Protein AF-A0A804J521-F1 (afdb_monomer)

Radius of gyration: 31.88 Å; Cα contacts (8 Å, |Δi|>4): 57; chains: 1; bounding box: 86×29×84 Å

Nearest PDB structures (foldseek):
  7pkq-assembly1_v  TM=7.563E-01  e=5.454E-05  Chlamydomonas reinhardtii
  9fia-assembly1_B3  TM=5.304E-01  e=5.797E-05  Toxoplasma gondii
  8a22-assembly1_Bu  TM=6.531E-01  e=5.191E-04  Polytomella magna
  5aj3-assembly1_b  TM=6.919E-01  e=1.755E-03  Sus scrofa
  6hiv-assembly1_Cb  TM=6.079E-01  e=7.654E-02  Trypanosoma brucei brucei

Solvent-accessible surface area (backbone atoms only — not comparable to full-atom values): 9188 Å² total; per-residue (Å²): 136,69,79,82,69,76,57,73,66,63,34,50,53,53,34,37,74,65,68,75,40,81,77,57,87,64,50,63,61,42,70,76,58,60,80,88,80,73,83,84,72,92,62,81,84,75,83,88,81,59,89,47,53,63,44,33,54,52,43,46,72,76,38,62,71,54,71,77,71,60,77,78,55,87,90,50,87,71,73,52,70,54,53,53,38,19,50,48,27,52,54,36,42,74,74,69,45,54,74,67,60,23,47,54,55,33,54,50,55,47,54,53,51,50,50,52,52,52,49,51,52,50,54,64,63,66,73,75,81,74,89,78,84,80,80,81,87,79,89,79,89,80,135

Organism: Musa acuminata subsp. malaccensis (NCBI:txid214687)

pLDDT: mean 75.46, std 16.22, range [37.81, 93.06]

Structure (mmCIF, N/CA/C/O backbone):
data_AF-A0A804J521-F1
#
_entry.id   AF-A0A804J521-F1
#
loop_
_atom_site.group_PDB
_atom_site.id
_atom_site.type_symbol
_atom_site.label_atom_id
_atom_site.label_alt_id
_atom_site.label_comp_id
_atom_site.label_asym_id
_atom_site.label_entity_id
_atom_site.label_seq_id
_atom_site.pdbx_PDB_ins_code
_atom_site.Cartn_x
_atom_site.Cartn_y
_atom_site.Cartn_z
_atom_site.occupancy
_atom_site.B_iso_or_equiv
_atom_site.auth_seq_id
_atom_site.auth_comp_id
_atom_site.auth_asym_id
_atom_site.auth_atom_id
_atom_site.pdbx_PDB_model_num
ATOM 1 N N . MET A 1 1 ? -3.360 4.745 44.559 1.00 48.78 1 MET A N 1
ATOM 2 C CA . MET A 1 1 ? -3.539 3.890 43.360 1.00 48.78 1 MET A CA 1
ATOM 3 C C . MET A 1 1 ? -4.716 4.413 42.546 1.00 48.78 1 MET A C 1
ATOM 5 O O . MET A 1 1 ? -5.777 4.606 43.116 1.00 48.78 1 MET A O 1
ATOM 9 N N . SER A 1 2 ? -4.544 4.688 41.249 1.00 56.78 2 SER A N 1
ATOM 10 C CA . SER A 1 2 ? -5.632 5.184 40.389 1.00 56.78 2 SER A CA 1
ATOM 11 C C . SER A 1 2 ? -6.496 4.018 39.894 1.00 56.78 2 SER A C 1
ATOM 13 O O . SER A 1 2 ? -6.008 3.153 39.166 1.00 56.78 2 SER A O 1
ATOM 15 N N . TYR A 1 3 ? -7.784 4.006 40.253 1.00 59.12 3 TYR A N 1
ATOM 16 C CA . TYR A 1 3 ? -8.776 3.057 39.718 1.00 59.12 3 TYR A CA 1
ATOM 17 C C . TYR A 1 3 ? -9.011 3.226 38.207 1.00 59.12 3 TYR A C 1
ATOM 19 O O . TYR A 1 3 ? -9.567 2.343 37.560 1.00 59.12 3 TYR A O 1
ATOM 27 N N . MET A 1 4 ? -8.562 4.348 37.638 1.00 65.19 4 MET A N 1
ATOM 28 C CA . MET A 1 4 ? -8.854 4.765 36.266 1.00 65.19 4 MET A CA 1
ATOM 29 C C . MET A 1 4 ? -7.671 4.612 35.303 1.00 65.19 4 MET A C 1
ATOM 31 O O . MET A 1 4 ? -7.812 4.919 34.122 1.00 65.19 4 MET A O 1
ATOM 35 N N . ARG A 1 5 ? -6.502 4.153 35.765 1.00 70.56 5 ARG A N 1
ATOM 36 C CA . ARG A 1 5 ? -5.322 3.939 34.911 1.00 70.56 5 ARG A CA 1
ATOM 37 C C . ARG A 1 5 ? -5.275 2.476 34.444 1.00 70.56 5 ARG A C 1
ATOM 39 O O . ARG A 1 5 ? -5.351 1.570 35.273 1.00 70.56 5 ARG A O 1
ATOM 46 N N . GLY A 1 6 ? -5.158 2.260 33.131 1.00 79.25 6 GLY A N 1
ATOM 47 C CA . GLY A 1 6 ? -5.129 0.930 32.496 1.00 79.25 6 GLY A CA 1
ATOM 48 C C . GLY A 1 6 ? -6.010 0.830 31.246 1.00 79.25 6 GLY A C 1
ATOM 49 O O . GLY A 1 6 ? -6.604 1.828 30.831 1.00 79.25 6 GLY A O 1
ATOM 50 N N . ASP A 1 7 ? -6.095 -0.364 30.670 1.00 84.56 7 ASP A N 1
ATOM 51 C CA . ASP A 1 7 ? -7.006 -0.751 29.585 1.00 84.56 7 ASP A CA 1
ATOM 52 C C . ASP A 1 7 ? -8.465 -0.912 30.068 1.00 84.56 7 ASP A C 1
ATOM 54 O O . ASP A 1 7 ? -8.764 -0.893 31.266 1.00 84.56 7 ASP A O 1
ATOM 58 N N . LEU A 1 8 ? -9.408 -1.042 29.131 1.00 87.62 8 LEU A N 1
ATOM 59 C CA . LEU A 1 8 ? -10.836 -1.165 29.446 1.00 87.62 8 LEU A CA 1
ATOM 60 C C . LEU A 1 8 ? -11.143 -2.427 30.275 1.00 87.62 8 LEU A C 1
ATOM 62 O O . LEU A 1 8 ? -11.947 -2.366 31.210 1.00 87.62 8 LEU A O 1
ATOM 66 N N . LEU A 1 9 ? -10.477 -3.545 29.969 1.00 87.50 9 LEU A N 1
ATOM 67 C CA . LEU A 1 9 ? -10.636 -4.817 30.675 1.00 87.50 9 LEU A CA 1
ATOM 68 C C . LEU A 1 9 ? -10.175 -4.728 32.134 1.00 87.50 9 LEU A C 1
ATOM 70 O O . LEU A 1 9 ? -10.938 -5.073 33.037 1.00 87.50 9 LEU A O 1
ATOM 74 N N . SER A 1 10 ? -8.980 -4.193 32.415 1.00 87.31 10 SER A N 1
ATOM 75 C CA . SER A 1 10 ? -8.525 -4.063 33.808 1.00 87.31 10 SER A CA 1
ATOM 76 C C . SER A 1 10 ? -9.375 -3.083 34.618 1.00 87.31 10 SER A C 1
ATOM 78 O O . SER A 1 10 ? -9.587 -3.306 35.812 1.00 87.31 10 SER A O 1
ATOM 80 N N . ARG A 1 11 ? -9.899 -2.016 33.996 1.00 87.88 11 ARG A N 1
ATOM 81 C CA . ARG A 1 11 ? -10.798 -1.057 34.661 1.00 87.88 11 ARG A CA 1
ATOM 82 C C . ARG A 1 11 ? -12.136 -1.690 35.018 1.00 87.88 11 ARG A C 1
ATOM 84 O O . ARG A 1 11 ? -12.577 -1.586 36.160 1.00 87.88 11 ARG A O 1
ATOM 91 N N . THR A 1 12 ? -12.777 -2.357 34.062 1.00 88.12 12 THR A N 1
ATOM 92 C CA . THR A 1 12 ? -14.079 -3.001 34.290 1.00 88.12 12 THR A CA 1
ATOM 93 C C . THR A 1 12 ? -13.976 -4.153 35.274 1.00 88.12 12 THR A C 1
ATOM 95 O O . THR A 1 12 ? -14.811 -4.241 36.169 1.00 88.12 12 THR A O 1
ATOM 98 N N . ARG A 1 13 ? -12.888 -4.931 35.233 1.00 87.88 13 ARG A N 1
ATOM 99 C CA . ARG A 1 13 ? -12.592 -5.950 36.247 1.00 87.88 13 ARG A CA 1
ATOM 100 C C . ARG A 1 13 ? -12.520 -5.361 37.658 1.00 87.88 13 ARG A C 1
ATOM 102 O O . ARG A 1 13 ? -13.085 -5.932 38.585 1.00 87.88 13 ARG A O 1
ATOM 109 N N . LYS A 1 14 ? -11.844 -4.220 37.840 1.00 87.88 14 LYS A N 1
ATOM 110 C CA . LYS A 1 14 ? -11.743 -3.541 39.148 1.00 87.88 14 LYS A CA 1
ATOM 111 C C . LYS A 1 14 ? -13.099 -3.014 39.629 1.00 87.88 14 LYS A C 1
ATOM 113 O O . LYS A 1 14 ? -13.413 -3.159 40.804 1.00 87.88 14 LYS A O 1
ATOM 118 N N . LEU A 1 15 ? -13.908 -2.443 38.734 1.00 87.94 15 LEU A N 1
ATOM 119 C CA . LEU A 1 15 ? -15.226 -1.887 39.072 1.00 87.94 15 LEU A CA 1
ATOM 120 C C . LEU A 1 15 ? -16.277 -2.964 39.369 1.00 87.94 15 LEU A C 1
ATOM 122 O O . LEU A 1 15 ? -17.054 -2.794 40.305 1.00 87.94 15 LEU A O 1
ATOM 126 N N . ALA A 1 16 ? -16.271 -4.065 38.614 1.00 87.25 16 ALA A N 1
ATOM 127 C CA . ALA A 1 16 ? -17.149 -5.206 38.855 1.00 87.25 16 ALA A CA 1
ATOM 128 C C . ALA A 1 16 ? -16.792 -5.912 40.174 1.00 87.25 16 ALA A C 1
ATOM 130 O O . ALA A 1 16 ? -17.675 -6.198 40.977 1.00 87.25 16 ALA A O 1
ATOM 131 N N . LYS A 1 17 ? -15.493 -6.113 40.456 1.00 85.69 17 LYS A N 1
ATOM 132 C CA . LYS A 1 17 ? -15.029 -6.665 41.745 1.00 85.69 17 LYS A CA 1
ATOM 133 C C . LYS A 1 17 ? -15.332 -5.749 42.930 1.00 85.69 17 LYS A C 1
ATOM 135 O O . LYS A 1 17 ? -15.626 -6.238 44.011 1.00 85.69 17 LYS A O 1
ATOM 140 N N . GLY A 1 18 ? -15.258 -4.435 42.730 1.00 87.56 18 GLY A N 1
ATOM 141 C CA . GLY A 1 18 ? -15.573 -3.441 43.754 1.00 87.56 18 GLY A CA 1
ATOM 142 C C . GLY A 1 18 ? -17.069 -3.201 43.968 1.00 87.56 18 GLY A C 1
ATOM 143 O O . GLY A 1 18 ? -17.400 -2.264 44.685 1.00 87.56 18 GLY A O 1
ATOM 144 N N . LEU A 1 19 ? -17.956 -3.970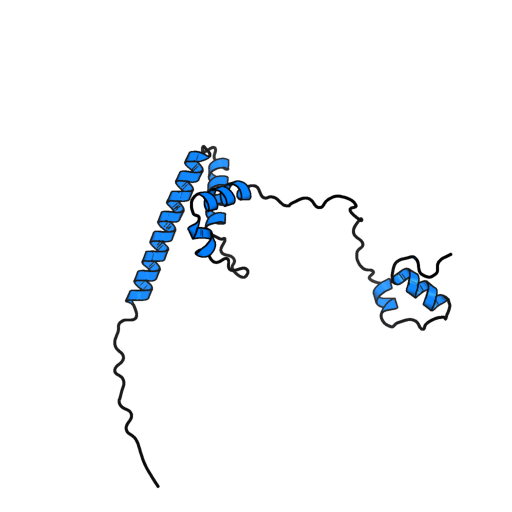 43.315 1.00 83.88 19 LEU A N 1
ATOM 145 C CA . LEU A 1 19 ? -19.421 -3.818 43.367 1.00 83.88 19 LEU A CA 1
ATOM 146 C C . LEU A 1 19 ? -19.923 -2.408 43.000 1.00 83.88 19 LEU A C 1
ATOM 148 O O . LEU A 1 19 ? -21.077 -2.066 43.234 1.00 83.88 19 LEU A O 1
ATOM 152 N N . ALA A 1 20 ? -19.070 -1.590 42.380 1.00 85.19 20 ALA A N 1
ATOM 153 C CA . ALA A 1 20 ? -19.394 -0.221 41.999 1.00 85.19 20 ALA A CA 1
ATOM 154 C C . ALA A 1 20 ? -20.265 -0.172 40.736 1.00 85.19 20 ALA A C 1
ATOM 156 O O . ALA A 1 20 ? -20.975 0.805 40.506 1.00 85.19 20 ALA A O 1
ATOM 157 N N . LYS A 1 21 ? -20.183 -1.208 39.888 1.00 83.06 21 LYS A N 1
ATOM 158 C CA . LYS A 1 21 ? -21.004 -1.383 38.684 1.00 83.06 21 LYS A CA 1
ATOM 159 C C . LYS A 1 21 ? -21.337 -2.864 38.478 1.00 83.06 21 LYS A C 1
ATOM 161 O O . LYS A 1 21 ? -20.482 -3.703 38.767 1.00 83.06 21 LYS A O 1
ATOM 166 N N . PRO A 1 22 ? -22.526 -3.196 37.941 1.00 87.81 22 PRO A N 1
ATOM 167 C CA . PRO A 1 22 ? -22.842 -4.565 37.555 1.00 87.81 22 PRO A CA 1
ATOM 168 C C . PRO A 1 22 ? -21.917 -5.039 36.429 1.00 87.81 22 PRO A C 1
ATOM 170 O O . PRO A 1 22 ? -21.464 -4.242 35.600 1.00 87.81 22 PRO A O 1
ATOM 173 N N . THR A 1 23 ? -21.645 -6.344 36.395 1.00 86.94 23 THR A N 1
ATOM 174 C CA . THR A 1 23 ? -20.808 -6.956 35.358 1.00 86.94 23 THR A CA 1
ATOM 175 C C . THR A 1 23 ? -21.487 -6.805 33.994 1.00 86.94 23 THR A C 1
ATOM 177 O O . THR A 1 23 ? -22.604 -7.299 33.825 1.00 86.94 23 THR A O 1
ATOM 180 N N . PRO A 1 24 ? -20.853 -6.137 33.015 1.00 89.69 24 PRO A N 1
ATOM 181 C CA . PRO A 1 24 ? -21.465 -5.956 31.710 1.00 89.69 24 PRO A CA 1
ATOM 182 C C . PRO A 1 24 ? -21.503 -7.275 30.931 1.00 89.69 24 PRO A C 1
ATOM 184 O O . PRO A 1 24 ? -20.610 -8.111 31.055 1.00 89.69 24 PRO A O 1
ATOM 187 N N . VAL A 1 25 ? -22.518 -7.437 30.078 1.00 92.44 25 VAL A N 1
ATOM 188 C CA . VAL A 1 25 ? -22.751 -8.666 29.291 1.00 92.44 25 VAL A CA 1
ATOM 189 C C . VAL A 1 25 ? -21.552 -9.017 28.399 1.00 92.44 25 VAL A C 1
ATOM 191 O O . VAL A 1 25 ? -21.206 -10.185 28.251 1.00 92.44 25 VAL A O 1
ATOM 194 N N . TRP A 1 26 ? -20.865 -8.004 27.866 1.00 92.44 26 TRP A N 1
ATOM 195 C CA . TRP A 1 26 ? -19.690 -8.165 27.005 1.00 92.44 26 TRP A CA 1
ATOM 196 C C . TRP A 1 26 ? -18.399 -8.532 27.757 1.00 92.44 26 TRP A C 1
ATOM 198 O O . TRP A 1 26 ? -17.399 -8.840 27.117 1.00 92.44 26 TRP A O 1
ATOM 208 N N . PHE A 1 27 ? -18.388 -8.521 29.096 1.00 91.12 27 PHE A N 1
ATOM 209 C CA . PHE A 1 27 ? -17.165 -8.730 29.880 1.00 91.12 27 PHE A CA 1
ATOM 210 C C . PHE A 1 27 ? -16.578 -10.135 29.707 1.00 91.12 27 PHE A C 1
ATOM 212 O O . PHE A 1 27 ? -15.387 -10.261 29.446 1.00 91.12 27 PHE A O 1
ATOM 219 N N . LYS A 1 28 ? -17.410 -11.182 29.805 1.00 89.81 28 LYS A N 1
ATOM 220 C CA . LYS A 1 28 ? -16.949 -12.577 29.689 1.00 89.81 28 LYS A CA 1
ATOM 221 C C . LYS A 1 28 ? -16.370 -12.889 28.297 1.00 89.81 28 LYS A C 1
ATOM 223 O O . LYS A 1 28 ? -15.240 -13.365 28.259 1.00 89.81 28 LYS A O 1
ATOM 228 N N . PRO A 1 29 ? -17.045 -12.552 27.174 1.00 92.50 29 PRO A N 1
ATOM 229 C CA . PRO A 1 29 ? -16.463 -12.738 25.841 1.00 92.50 29 PRO A CA 1
ATOM 230 C C . PRO A 1 29 ? -15.136 -11.998 25.645 1.00 92.50 29 PRO A C 1
ATOM 232 O O . PRO A 1 29 ? -14.224 -12.508 25.007 1.00 92.50 29 PRO A O 1
ATOM 235 N N . MET A 1 30 ? -15.013 -10.797 26.211 1.00 90.50 30 MET A N 1
ATOM 236 C CA . MET A 1 30 ? -13.813 -9.971 26.071 1.00 90.50 30 MET A CA 1
ATOM 237 C C . MET A 1 30 ? -12.637 -10.478 26.926 1.00 90.50 30 MET A C 1
ATOM 239 O O . MET A 1 30 ? -11.485 -10.218 26.590 1.00 90.50 30 MET A O 1
ATOM 243 N N . GLU A 1 31 ? -12.901 -11.181 28.035 1.00 88.56 31 GLU A N 1
ATOM 244 C CA . GLU A 1 31 ? -11.860 -11.885 28.798 1.00 88.56 31 GLU A CA 1
ATOM 245 C C . GLU A 1 31 ? -11.403 -13.174 28.106 1.00 88.56 31 GLU A C 1
ATOM 247 O O . GLU A 1 31 ? -10.226 -13.518 28.198 1.00 88.56 31 GLU A O 1
ATOM 252 N N . GLU A 1 32 ? -12.312 -13.863 27.416 1.00 93.06 32 GLU A N 1
ATOM 253 C CA . GLU A 1 32 ? -12.014 -15.078 26.651 1.00 93.06 32 GLU A CA 1
ATOM 254 C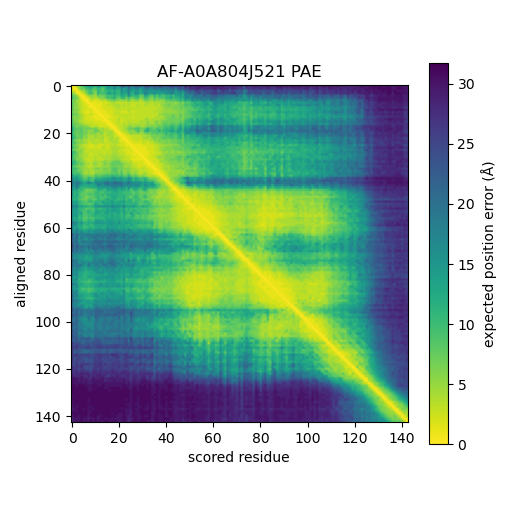 C . GLU A 1 32 ? -11.229 -14.771 25.368 1.00 93.06 32 GLU A C 1
ATOM 256 O O . GLU A 1 32 ? -10.256 -15.455 25.053 1.00 93.06 32 GLU A O 1
ATOM 261 N N . ALA A 1 33 ? -11.604 -13.703 24.664 1.00 91.69 33 ALA A N 1
ATOM 262 C CA . ALA A 1 33 ? -10.962 -13.256 23.434 1.00 91.69 33 ALA A CA 1
ATOM 263 C C . ALA A 1 33 ? -10.566 -11.771 23.532 1.00 91.69 33 ALA A C 1
ATOM 265 O O . ALA A 1 33 ? -11.247 -10.903 22.972 1.00 91.69 33 ALA A O 1
ATOM 266 N N . PRO A 1 34 ? -9.471 -11.441 24.246 1.00 87.94 34 PRO A N 1
ATOM 267 C CA . PRO A 1 34 ? -8.998 -10.069 24.320 1.00 87.94 34 PRO A CA 1
ATOM 268 C C . PRO A 1 34 ? -8.503 -9.587 22.945 1.00 87.94 34 PRO A C 1
ATOM 270 O O . PRO A 1 34 ? -7.990 -10.376 22.146 1.00 87.94 34 PRO A O 1
ATOM 273 N N . PRO A 1 35 ? -8.609 -8.280 22.658 1.00 89.00 35 PRO A N 1
ATOM 274 C CA . PRO A 1 35 ? -8.115 -7.718 21.412 1.00 89.00 35 PRO A CA 1
ATOM 275 C C . PRO A 1 35 ? -6.594 -7.866 21.327 1.00 89.00 35 PRO A C 1
ATOM 277 O O . PRO A 1 35 ? -5.880 -7.695 22.317 1.00 89.00 35 PRO A O 1
ATOM 280 N N . VAL A 1 36 ? -6.097 -8.141 20.121 1.00 90.31 36 VAL A N 1
ATOM 281 C CA . VAL A 1 36 ? -4.661 -8.277 19.859 1.00 90.31 36 VAL A CA 1
ATOM 282 C C . VAL A 1 36 ? -3.949 -6.960 20.167 1.00 90.31 36 VAL A C 1
ATOM 284 O O . VAL A 1 36 ? -4.291 -5.909 19.623 1.00 90.31 36 VAL A O 1
ATOM 287 N N . THR A 1 37 ? -2.930 -7.016 21.024 1.00 86.75 37 THR A N 1
ATOM 288 C 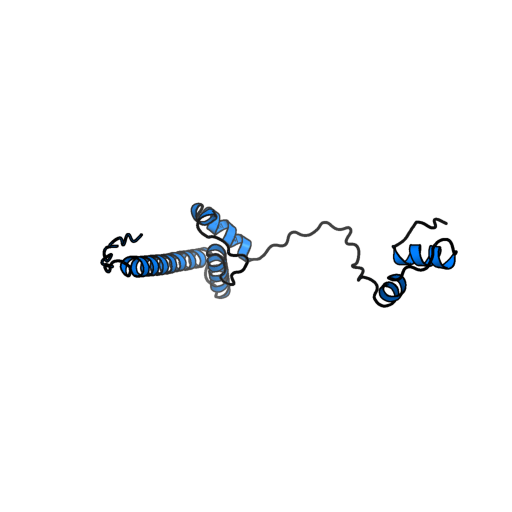CA . THR A 1 37 ? -2.066 -5.869 21.305 1.00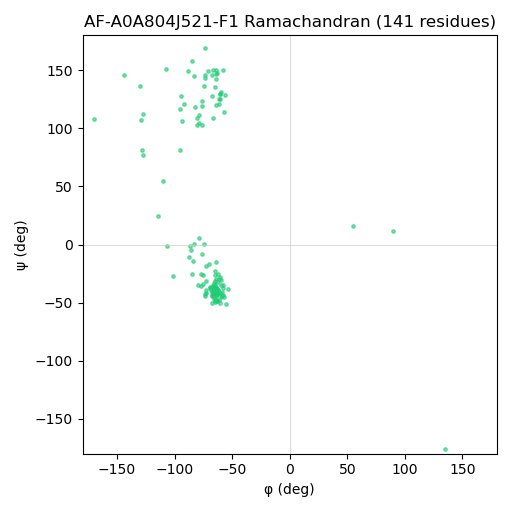 86.75 37 THR A CA 1
ATOM 289 C C . THR A 1 37 ? -0.823 -5.937 20.434 1.00 86.75 37 THR A C 1
ATOM 291 O O . THR A 1 37 ? -0.007 -6.847 20.578 1.00 86.75 37 THR A O 1
ATOM 294 N N . PHE A 1 38 ? -0.649 -4.956 19.557 1.00 86.56 38 PHE A N 1
ATOM 295 C CA . PHE A 1 38 ? 0.592 -4.795 18.808 1.00 86.56 38 PHE A CA 1
ATOM 296 C C . PHE A 1 38 ? 1.620 -4.028 19.652 1.00 86.56 38 PHE A C 1
ATOM 298 O O . PHE A 1 38 ? 1.229 -3.134 20.413 1.00 86.56 38 PHE A O 1
ATOM 305 N N . PRO A 1 39 ? 2.924 -4.345 19.544 1.00 87.00 39 PRO A N 1
ATOM 306 C CA . PRO A 1 39 ? 3.960 -3.561 20.201 1.00 87.00 39 PRO A CA 1
ATOM 307 C C . PRO A 1 39 ? 3.840 -2.104 19.756 1.00 87.00 39 PRO A C 1
ATOM 309 O O . PRO A 1 39 ? 3.763 -1.808 18.562 1.00 87.00 39 PRO A O 1
ATOM 312 N N . ARG A 1 40 ? 3.793 -1.185 20.724 1.00 75.00 40 ARG A N 1
ATOM 313 C CA . ARG A 1 40 ? 3.699 0.244 20.434 1.00 75.00 40 ARG A CA 1
ATOM 314 C C . ARG A 1 40 ? 4.993 0.677 19.753 1.00 75.00 40 ARG A C 1
ATOM 316 O O . ARG A 1 40 ? 6.045 0.725 20.380 1.00 75.00 40 ARG A O 1
ATOM 323 N N . THR A 1 41 ? 4.924 0.969 18.462 1.00 76.56 41 THR A N 1
ATOM 324 C CA . THR A 1 41 ? 6.050 1.559 17.747 1.00 76.56 41 THR A CA 1
ATOM 325 C C . THR A 1 41 ? 6.092 3.047 18.079 1.00 76.56 41 THR A C 1
ATOM 327 O O . THR A 1 41 ? 5.297 3.817 17.550 1.00 76.56 41 THR A O 1
ATOM 330 N N . ASP A 1 42 ? 7.025 3.466 18.934 1.00 69.56 42 ASP A N 1
ATOM 331 C CA . ASP A 1 42 ? 7.306 4.892 19.188 1.00 69.56 42 ASP A CA 1
ATOM 332 C C . ASP A 1 42 ? 8.077 5.554 18.020 1.00 69.56 42 ASP A C 1
ATOM 334 O O . ASP A 1 42 ? 8.433 6.731 18.060 1.00 69.56 42 ASP A O 1
ATOM 338 N N . GLY A 1 43 ? 8.364 4.783 16.966 1.00 79.50 43 GLY A N 1
ATOM 339 C CA . GLY A 1 43 ? 9.118 5.212 15.794 1.00 79.50 43 GLY A CA 1
ATOM 340 C C . GLY A 1 43 ? 8.273 5.905 14.723 1.00 79.50 43 GLY A C 1
ATOM 341 O O . GLY A 1 43 ? 7.066 5.701 14.603 1.00 79.50 43 GLY A O 1
ATOM 342 N N . LYS A 1 44 ? 8.950 6.695 13.882 1.00 85.06 44 LYS A N 1
ATOM 343 C CA . LYS A 1 44 ? 8.372 7.287 12.668 1.00 85.06 44 LYS A CA 1
ATOM 344 C C . LYS A 1 44 ? 7.904 6.176 11.721 1.00 85.06 44 LYS A C 1
ATOM 346 O O . LYS A 1 44 ? 8.681 5.271 11.408 1.00 85.06 44 LYS A O 1
ATOM 351 N N . ILE A 1 45 ? 6.663 6.269 11.241 1.00 86.06 45 ILE A N 1
ATOM 352 C CA . ILE A 1 45 ? 6.124 5.361 10.219 1.00 86.06 45 ILE A CA 1
ATOM 353 C C . ILE A 1 45 ? 6.989 5.493 8.963 1.00 86.06 45 ILE A C 1
ATOM 355 O O . ILE A 1 45 ? 7.202 6.596 8.456 1.00 86.06 45 ILE A O 1
ATOM 359 N N . ARG A 1 46 ? 7.518 4.367 8.478 1.00 87.19 46 ARG A N 1
ATOM 360 C CA . ARG A 1 46 ? 8.312 4.339 7.249 1.00 87.19 46 ARG A CA 1
ATOM 361 C C . ARG A 1 46 ? 7.385 4.485 6.052 1.00 87.19 46 ARG A C 1
ATOM 363 O O . ARG A 1 46 ? 6.337 3.847 5.990 1.00 87.19 46 ARG A O 1
ATOM 370 N N . LYS A 1 47 ? 7.794 5.306 5.092 1.00 91.19 47 LYS A N 1
ATOM 371 C CA . LYS A 1 47 ? 7.115 5.398 3.806 1.00 91.19 47 LYS A CA 1
ATOM 372 C C . LYS A 1 47 ? 7.322 4.083 3.049 1.00 91.19 47 LYS A C 1
ATOM 374 O O . LYS A 1 47 ? 8.456 3.627 2.930 1.00 91.19 47 LYS A O 1
ATOM 379 N N . ILE A 1 48 ? 6.230 3.478 2.588 1.00 92.44 48 ILE A N 1
ATOM 380 C CA . ILE A 1 48 ? 6.275 2.287 1.735 1.00 92.44 48 ILE A CA 1
ATOM 381 C C . ILE A 1 48 ? 6.655 2.764 0.335 1.00 92.44 48 ILE A C 1
ATOM 383 O O . ILE A 1 48 ? 5.998 3.652 -0.209 1.00 92.44 48 ILE A O 1
ATOM 387 N N . GLU A 1 49 ? 7.732 2.213 -0.212 1.00 92.25 49 GLU A N 1
ATOM 388 C CA . GLU A 1 49 ? 8.211 2.509 -1.559 1.00 92.25 49 GLU A CA 1
ATOM 389 C C . GLU A 1 49 ? 8.453 1.193 -2.282 1.00 92.25 49 GLU A C 1
ATOM 391 O O . GLU A 1 49 ? 9.012 0.254 -1.709 1.00 92.25 49 GLU A O 1
ATOM 396 N N . MET A 1 50 ? 8.017 1.133 -3.533 1.00 90.94 50 MET A N 1
ATOM 397 C CA . MET A 1 50 ? 8.172 -0.040 -4.376 1.00 90.94 50 MET A CA 1
ATOM 398 C C . MET A 1 50 ? 9.237 0.202 -5.455 1.00 90.94 50 MET A C 1
ATOM 400 O O . MET A 1 50 ? 9.416 1.345 -5.891 1.00 90.94 50 MET A O 1
ATOM 404 N N . PRO A 1 51 ? 9.945 -0.838 -5.934 1.00 89.56 51 PRO A N 1
ATOM 405 C CA . PRO A 1 51 ? 11.004 -0.663 -6.933 1.00 89.56 51 PRO A CA 1
ATOM 406 C C . PRO A 1 51 ? 10.492 -0.077 -8.261 1.00 89.56 51 PRO A C 1
ATOM 408 O O . PRO A 1 51 ? 11.206 0.669 -8.931 1.00 89.56 51 PRO A O 1
ATOM 411 N N . GLU A 1 52 ? 9.240 -0.343 -8.626 1.00 88.81 52 GLU A N 1
ATOM 412 C CA . GLU A 1 52 ? 8.589 0.202 -9.818 1.00 88.81 52 GLU A CA 1
ATOM 413 C C . GLU A 1 52 ? 8.217 1.693 -9.719 1.00 88.81 52 GLU A C 1
ATOM 415 O O . GLU A 1 52 ? 8.052 2.347 -10.754 1.00 88.81 52 GLU A O 1
ATOM 420 N N . ASP A 1 53 ? 8.141 2.270 -8.512 1.00 89.50 53 ASP A N 1
ATOM 421 C CA . ASP A 1 53 ? 7.699 3.661 -8.307 1.00 89.50 53 ASP A CA 1
ATOM 422 C C . ASP A 1 53 ? 8.608 4.675 -9.017 1.00 89.50 53 ASP A C 1
ATOM 424 O O . ASP A 1 53 ? 8.169 5.763 -9.401 1.00 89.50 53 ASP A O 1
ATOM 428 N N . VAL A 1 54 ? 9.885 4.334 -9.210 1.00 90.38 54 VAL A N 1
ATOM 429 C CA . VAL A 1 54 ? 10.852 5.169 -9.936 1.00 90.38 54 VAL A CA 1
ATOM 430 C C . VAL A 1 54 ? 10.433 5.326 -11.397 1.00 90.38 54 VAL A C 1
ATOM 432 O O . VAL A 1 54 ? 10.450 6.438 -11.929 1.00 90.38 54 VAL A O 1
ATOM 435 N N . TYR A 1 55 ? 10.021 4.231 -12.034 1.00 88.12 55 TYR A N 1
ATOM 436 C CA . TYR A 1 55 ? 9.660 4.209 -13.450 1.00 88.12 55 TYR A CA 1
ATOM 437 C C . TYR A 1 55 ? 8.255 4.758 -13.684 1.00 88.12 55 TYR A C 1
ATOM 439 O O . TYR A 1 55 ? 8.059 5.493 -14.645 1.00 88.12 55 TYR A O 1
ATOM 447 N N . VAL A 1 56 ? 7.319 4.530 -12.758 1.00 87.62 56 VAL A N 1
ATOM 448 C CA . VAL A 1 56 ? 5.991 5.168 -12.782 1.00 87.62 56 VAL A CA 1
ATOM 449 C C . VAL A 1 56 ? 6.117 6.698 -12.738 1.00 87.62 56 VAL A C 1
ATOM 451 O O . VAL A 1 56 ? 5.507 7.401 -13.541 1.00 87.62 56 VAL A O 1
ATOM 454 N N . LYS A 1 57 ? 6.979 7.245 -11.868 1.00 88.50 57 LYS A N 1
ATOM 455 C CA . LYS A 1 57 ? 7.236 8.698 -11.819 1.00 88.50 57 LYS A CA 1
ATOM 456 C C . LYS A 1 57 ? 7.858 9.226 -13.111 1.00 88.50 57 LYS A C 1
ATOM 458 O O . LYS A 1 57 ? 7.524 10.326 -13.541 1.00 88.50 57 LYS A O 1
ATOM 463 N N . ARG A 1 58 ? 8.783 8.479 -13.722 1.00 88.06 58 ARG A N 1
ATOM 464 C CA . ARG A 1 58 ? 9.382 8.858 -15.015 1.00 88.06 58 ARG A CA 1
ATOM 465 C C . ARG A 1 58 ? 8.363 8.803 -16.147 1.00 88.06 58 ARG A C 1
ATOM 467 O O . ARG A 1 58 ? 8.390 9.666 -17.016 1.00 88.06 58 ARG A O 1
ATOM 474 N N . PHE A 1 59 ? 7.453 7.840 -16.102 1.00 85.25 59 PHE A N 1
ATOM 475 C CA . PHE A 1 59 ? 6.378 7.699 -17.070 1.00 85.25 59 PHE A CA 1
ATOM 476 C C . PHE A 1 59 ? 5.424 8.896 -17.037 1.00 85.25 59 PHE A C 1
ATOM 478 O O . PHE A 1 59 ? 5.210 9.516 -18.072 1.00 85.25 59 PHE A O 1
ATOM 485 N N . PHE A 1 60 ? 4.951 9.315 -15.861 1.00 84.06 60 PHE A N 1
ATOM 486 C CA . PHE A 1 60 ? 4.097 10.507 -15.755 1.00 84.06 60 PHE A CA 1
ATOM 487 C C . PHE A 1 60 ? 4.814 11.811 -16.134 1.00 84.06 60 PHE A C 1
ATOM 489 O O . PHE A 1 60 ? 4.177 12.748 -16.599 1.00 84.06 60 PHE A O 1
ATOM 496 N N . LYS A 1 61 ? 6.146 11.875 -15.998 1.00 88.12 61 LYS A N 1
ATOM 497 C CA . LYS A 1 61 ? 6.936 13.000 -16.530 1.00 88.12 61 LYS A CA 1
ATOM 498 C C . LYS A 1 61 ? 6.980 13.019 -18.060 1.00 88.12 61 LYS A C 1
ATOM 500 O O . LYS A 1 61 ? 7.005 14.098 -18.636 1.00 88.12 61 LYS A O 1
ATOM 505 N N . LYS A 1 62 ? 7.032 11.848 -18.704 1.00 85.38 62 LYS A N 1
ATOM 506 C CA . LYS A 1 62 ? 7.020 11.712 -20.171 1.00 85.38 62 LYS A CA 1
ATOM 507 C C . LYS A 1 62 ? 5.620 11.905 -20.763 1.00 85.38 62 LYS A C 1
ATOM 509 O O . LYS A 1 62 ? 5.494 12.450 -21.853 1.00 85.38 62 LYS A O 1
ATOM 514 N N . HIS A 1 63 ? 4.588 11.458 -20.051 1.00 81.00 63 HIS A N 1
ATOM 515 C CA . HIS A 1 63 ? 3.196 11.477 -20.489 1.00 81.00 63 HIS A CA 1
ATOM 516 C C . HIS A 1 63 ? 2.311 12.144 -19.425 1.00 81.00 63 HIS A C 1
ATOM 518 O O . HIS A 1 63 ? 1.682 11.431 -18.638 1.00 81.00 63 HIS A O 1
ATOM 524 N N . PRO A 1 64 ? 2.248 13.488 -19.381 1.00 79.94 64 PRO A N 1
ATOM 525 C CA . PRO A 1 64 ? 1.403 14.192 -18.415 1.00 79.94 64 PRO A CA 1
ATOM 526 C C . PRO A 1 64 ? -0.089 13.887 -18.627 1.00 79.94 64 PRO A C 1
ATOM 528 O O . PRO A 1 64 ? -0.803 13.663 -17.657 1.00 79.94 64 PRO A O 1
ATOM 531 N N . ASP A 1 65 ? -0.529 13.750 -19.881 1.00 76.25 65 ASP A N 1
ATOM 532 C CA . ASP A 1 65 ? -1.936 13.500 -20.243 1.00 76.25 65 ASP A CA 1
ATOM 533 C C . ASP A 1 65 ? -2.455 12.133 -19.749 1.00 76.25 65 ASP A C 1
ATOM 535 O O . ASP A 1 65 ? -3.650 11.917 -19.559 1.00 76.25 65 ASP A O 1
ATOM 539 N N . SER A 1 66 ? -1.548 11.183 -19.497 1.00 74.81 66 SER A N 1
ATOM 540 C CA . SER A 1 66 ? -1.878 9.844 -18.988 1.00 74.81 66 SER A CA 1
ATOM 541 C C . SER A 1 66 ? -2.362 9.867 -17.535 1.00 74.81 66 SER A C 1
ATOM 543 O O . SER A 1 66 ? -2.987 8.908 -17.091 1.00 74.81 66 SER A O 1
ATOM 545 N N . LEU A 1 67 ? -2.114 10.957 -16.797 1.00 70.69 67 LEU A N 1
ATOM 546 C CA . LEU A 1 67 ? -2.595 11.106 -15.425 1.00 70.69 67 LEU A CA 1
ATOM 547 C C . LEU A 1 67 ? -4.129 11.138 -15.353 1.00 70.69 67 LEU A C 1
ATOM 549 O O . LEU A 1 67 ? -4.704 10.551 -14.439 1.00 70.69 67 LEU A O 1
ATOM 553 N N . ASP A 1 68 ? -4.768 11.784 -16.329 1.00 65.50 68 ASP A N 1
ATOM 554 C CA . ASP A 1 68 ? -6.210 12.037 -16.318 1.00 65.50 68 ASP A CA 1
ATOM 555 C C . ASP A 1 68 ? -6.990 11.067 -17.220 1.00 65.50 68 ASP A C 1
ATOM 557 O O . ASP A 1 68 ? -8.159 10.773 -16.963 1.00 65.50 68 ASP A O 1
ATOM 561 N N . HIS A 1 69 ? -6.354 10.542 -18.272 1.00 64.44 69 HIS A N 1
ATOM 562 C CA . HIS A 1 69 ? -7.012 9.657 -19.237 1.00 64.44 69 HIS A CA 1
ATOM 563 C C . HIS A 1 69 ? -7.041 8.180 -18.82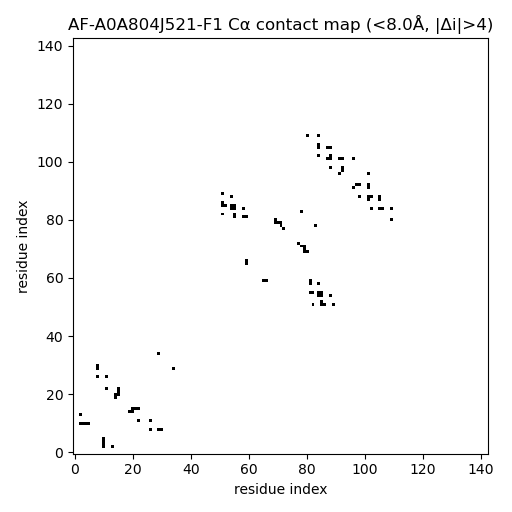0 1.00 64.44 69 HIS A C 1
ATOM 565 O O . HIS A 1 69 ? -7.955 7.453 -19.216 1.00 64.44 69 HIS A O 1
ATOM 571 N N . ASP A 1 70 ? -6.098 7.733 -17.988 1.00 70.50 70 ASP A N 1
ATOM 572 C CA . ASP A 1 70 ? -5.999 6.331 -17.582 1.00 70.50 70 ASP A CA 1
ATOM 573 C C . ASP A 1 70 ? -6.715 6.090 -16.242 1.00 70.50 70 ASP A C 1
ATOM 575 O O . ASP A 1 70 ? -6.108 6.039 -15.171 1.00 70.50 70 ASP A O 1
ATOM 579 N N . ALA A 1 71 ? -8.042 5.934 -16.297 1.00 73.88 71 ALA A N 1
ATOM 580 C CA . ALA A 1 71 ? -8.869 5.728 -15.109 1.00 73.88 71 ALA A CA 1
ATOM 581 C C . ALA A 1 71 ? -8.497 4.442 -14.342 1.00 73.88 71 ALA A C 1
ATOM 583 O O . ALA A 1 71 ? -8.625 3.325 -14.852 1.00 73.88 71 ALA A O 1
ATOM 584 N N . VAL A 1 72 ? -8.112 4.589 -13.069 1.00 78.00 72 VAL A N 1
ATOM 585 C CA . VAL A 1 72 ? -7.824 3.457 -12.176 1.00 78.00 72 VAL A CA 1
ATOM 586 C C . VAL A 1 72 ? -9.125 2.892 -11.616 1.00 78.00 72 VAL A C 1
ATOM 588 O O . VAL A 1 72 ? -9.772 3.486 -10.752 1.00 78.00 72 VAL A O 1
ATOM 591 N N . LYS A 1 73 ? -9.503 1.701 -12.076 1.00 79.44 73 LYS A N 1
ATOM 592 C CA . LYS A 1 73 ? -10.613 0.946 -11.491 1.00 79.44 73 LYS A CA 1
ATOM 593 C C . LYS A 1 73 ? -10.116 0.233 -10.234 1.00 79.44 73 LYS A C 1
ATOM 595 O O . LYS A 1 73 ? -9.469 -0.799 -10.340 1.00 79.44 73 LYS A O 1
ATOM 600 N N . ILE A 1 74 ? -10.446 0.751 -9.048 1.00 79.88 74 ILE A N 1
ATOM 601 C CA . ILE A 1 74 ? -10.048 0.144 -7.756 1.00 79.88 74 ILE A CA 1
ATOM 602 C C . ILE A 1 74 ? -10.590 -1.291 -7.607 1.00 79.88 74 ILE A C 1
ATOM 604 O O . ILE A 1 74 ? -9.963 -2.129 -6.970 1.00 79.88 74 ILE A O 1
ATOM 608 N N . SER A 1 75 ? -11.742 -1.585 -8.213 1.00 82.50 75 SER A N 1
ATOM 609 C CA . SER A 1 75 ? -12.342 -2.925 -8.257 1.00 82.50 75 SER A CA 1
ATOM 610 C C . SER A 1 75 ? -11.836 -3.805 -9.408 1.00 82.50 75 SER A C 1
ATOM 612 O O . SER A 1 75 ? -12.250 -4.958 -9.514 1.00 82.50 75 SER A O 1
ATOM 614 N N . GLY A 1 76 ? -11.001 -3.267 -10.299 1.00 79.81 76 GLY A N 1
ATOM 615 C CA . GLY A 1 76 ? -10.454 -3.985 -11.443 1.00 79.81 76 GLY A CA 1
ATOM 616 C C . GLY A 1 76 ? -9.161 -4.714 -11.090 1.00 79.81 76 GLY A C 1
ATOM 617 O O . GLY A 1 76 ? -8.383 -4.256 -10.258 1.00 79.81 76 GLY A O 1
ATOM 618 N N . PHE A 1 77 ? -8.922 -5.839 -11.759 1.00 80.94 77 PHE A N 1
ATOM 619 C CA . PHE A 1 77 ? -7.647 -6.560 -11.683 1.00 80.94 77 PHE A CA 1
ATOM 620 C C . PHE A 1 77 ? -6.624 -6.051 -12.704 1.00 80.94 77 PHE A C 1
ATOM 622 O O . PHE A 1 77 ? -5.447 -6.400 -12.620 1.00 80.94 77 PHE A O 1
ATOM 629 N N . ASP A 1 78 ? -7.065 -5.219 -13.649 1.00 81.19 78 ASP A N 1
ATOM 630 C CA . ASP A 1 78 ? -6.210 -4.689 -14.699 1.00 81.19 78 ASP A CA 1
ATOM 631 C C . ASP A 1 78 ? -5.315 -3.572 -14.145 1.00 81.19 78 ASP A C 1
ATOM 633 O O . ASP A 1 78 ? -5.818 -2.547 -13.667 1.00 81.19 78 ASP A O 1
ATOM 637 N N . PRO A 1 79 ? -3.982 -3.741 -14.192 1.00 81.56 79 PRO A N 1
ATOM 638 C CA . PRO A 1 79 ? -3.061 -2.722 -13.721 1.00 81.56 79 PRO A CA 1
ATOM 639 C C . PRO A 1 79 ? -3.119 -1.473 -14.620 1.00 81.56 79 PRO A C 1
ATOM 641 O O . PRO A 1 79 ? -3.252 -1.596 -15.841 1.00 81.56 79 PRO A O 1
ATOM 644 N N . PRO A 1 80 ? -2.935 -0.263 -14.058 1.00 83.69 80 PRO A N 1
ATOM 645 C CA . PRO A 1 80 ? -2.843 0.959 -14.852 1.00 83.69 80 PRO A CA 1
ATOM 646 C C . PRO A 1 80 ? -1.704 0.885 -15.884 1.00 83.69 80 PRO A C 1
ATOM 648 O O . PRO A 1 80 ? -0.665 0.281 -15.596 1.00 83.69 80 PRO A O 1
ATOM 651 N N . PRO A 1 81 ? -1.808 1.557 -17.044 1.00 82.62 81 PRO A N 1
ATOM 652 C CA . PRO A 1 81 ? -0.769 1.528 -18.079 1.00 82.62 81 PRO A CA 1
ATOM 653 C C . PRO A 1 81 ? 0.629 1.913 -17.572 1.00 82.62 81 PRO A C 1
ATOM 655 O O . PRO A 1 81 ? 1.616 1.269 -17.927 1.00 82.62 81 PRO A O 1
ATOM 658 N N . ALA A 1 82 ? 0.718 2.892 -16.665 1.00 84.81 82 ALA A N 1
ATOM 659 C CA . ALA A 1 82 ? 1.975 3.290 -16.023 1.00 84.81 82 ALA A CA 1
ATOM 660 C C . ALA A 1 82 ? 2.635 2.144 -15.230 1.00 84.81 82 ALA A C 1
ATOM 662 O O . ALA A 1 82 ? 3.860 2.023 -15.183 1.00 84.81 82 ALA A O 1
ATOM 663 N N . ARG A 1 83 ? 1.818 1.283 -14.612 1.00 86.00 83 ARG A N 1
ATOM 664 C CA . ARG A 1 83 ? 2.266 0.125 -13.833 1.00 86.00 83 ARG A CA 1
ATOM 665 C C . ARG A 1 83 ? 2.776 -0.989 -14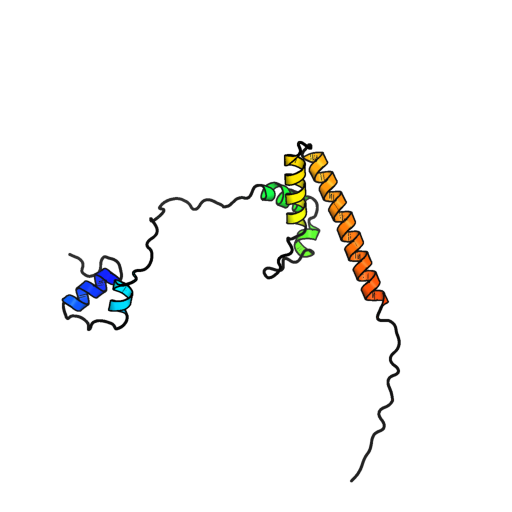.744 1.00 86.00 83 ARG A C 1
ATOM 667 O O . ARG A 1 83 ? 3.834 -1.545 -14.468 1.00 86.00 83 ARG A O 1
ATOM 674 N N . VAL A 1 84 ? 2.068 -1.261 -15.843 1.00 86.00 84 VAL A N 1
ATOM 675 C CA . VAL A 1 84 ? 2.486 -2.233 -16.871 1.00 86.00 84 VAL A CA 1
ATOM 676 C C . VAL A 1 84 ? 3.828 -1.834 -17.479 1.00 86.00 84 VAL A C 1
ATOM 678 O O . VAL A 1 84 ? 4.726 -2.667 -17.589 1.00 86.00 84 VAL A O 1
ATOM 681 N N . PHE A 1 85 ? 3.990 -0.548 -17.809 1.00 86.31 85 PHE A N 1
ATOM 682 C CA . PHE A 1 85 ? 5.258 0.001 -18.284 1.00 86.31 85 PHE A CA 1
ATOM 683 C C . PHE A 1 85 ? 6.392 -0.267 -17.287 1.00 86.31 85 PHE A C 1
ATOM 685 O O . PHE A 1 85 ? 7.428 -0.821 -17.649 1.00 86.31 85 PHE A O 1
ATOM 692 N N . ALA A 1 86 ? 6.185 0.077 -16.015 1.00 87.69 86 ALA A N 1
ATOM 693 C CA . ALA A 1 86 ? 7.213 -0.074 -14.994 1.00 87.69 86 ALA A CA 1
ATOM 694 C C . ALA A 1 86 ? 7.602 -1.541 -14.749 1.00 87.69 86 ALA A C 1
ATOM 696 O O . ALA A 1 86 ? 8.787 -1.840 -14.601 1.00 87.69 86 ALA A O 1
ATOM 697 N N . TRP A 1 87 ? 6.636 -2.464 -14.757 1.00 89.25 87 TRP A N 1
ATOM 698 C CA . TRP A 1 87 ? 6.920 -3.899 -14.673 1.00 89.25 87 TRP A CA 1
ATOM 699 C C . TRP A 1 87 ? 7.728 -4.391 -15.864 1.00 89.25 87 TRP A C 1
ATOM 701 O O . TRP A 1 87 ? 8.722 -5.086 -15.669 1.00 89.25 87 TRP A O 1
ATOM 711 N N . ARG A 1 88 ? 7.385 -3.959 -17.082 1.00 87.50 88 ARG A N 1
ATOM 712 C CA . ARG A 1 88 ? 8.131 -4.364 -18.274 1.00 87.50 88 ARG A CA 1
ATOM 713 C C . ARG A 1 88 ? 9.584 -3.890 -18.241 1.00 87.50 88 ARG A C 1
ATOM 715 O O . ARG A 1 88 ? 10.484 -4.641 -18.606 1.00 87.50 88 ARG A O 1
ATOM 722 N N . VAL A 1 89 ? 9.825 -2.672 -17.758 1.00 87.25 89 VAL A N 1
ATOM 723 C CA . VAL A 1 89 ? 11.186 -2.148 -17.569 1.00 87.25 89 VAL A CA 1
ATOM 724 C C . VAL A 1 89 ? 11.958 -2.970 -16.533 1.00 87.25 89 VAL A C 1
ATOM 726 O O . VAL A 1 89 ? 13.123 -3.293 -16.757 1.00 87.25 89 VAL A O 1
ATOM 729 N N . LEU A 1 90 ? 11.319 -3.348 -15.421 1.00 88.25 90 LEU A N 1
ATOM 730 C CA . LEU A 1 90 ? 11.946 -4.186 -14.395 1.00 88.25 90 LEU A CA 1
ATOM 731 C C . LEU A 1 90 ? 12.276 -5.597 -14.904 1.00 88.25 90 LEU A C 1
ATOM 733 O O . LEU A 1 90 ? 13.352 -6.106 -14.600 1.00 88.25 90 LEU A O 1
ATOM 737 N N . GLU A 1 91 ? 11.399 -6.206 -15.703 1.00 88.56 91 GLU A N 1
ATOM 738 C CA . GLU A 1 91 ? 11.648 -7.506 -16.340 1.00 88.56 91 GLU A CA 1
ATOM 739 C C . GLU A 1 91 ? 12.868 -7.462 -17.266 1.00 88.56 91 GLU A C 1
ATOM 741 O O . GLU A 1 91 ? 13.771 -8.290 -17.143 1.00 88.56 91 GLU A O 1
ATOM 746 N N . LEU A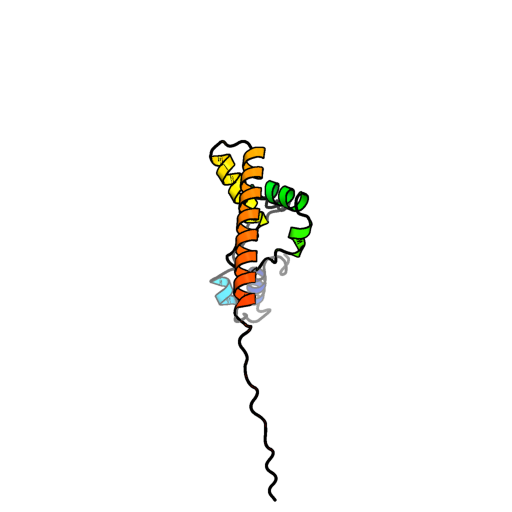 1 92 ? 12.924 -6.473 -18.163 1.00 87.69 92 LEU A N 1
ATOM 747 C CA . LEU A 1 92 ? 14.032 -6.304 -19.110 1.00 87.69 92 LEU A CA 1
ATOM 748 C C . LEU A 1 92 ? 15.352 -6.010 -18.387 1.00 87.69 92 LEU A C 1
ATOM 750 O O . LEU A 1 92 ? 16.402 -6.538 -18.755 1.00 87.69 92 LEU A O 1
ATOM 754 N N . LYS A 1 93 ? 15.302 -5.237 -17.299 1.00 86.75 93 LYS A N 1
ATOM 755 C CA . LYS A 1 93 ? 16.463 -5.008 -16.433 1.00 86.75 93 LYS A CA 1
ATOM 756 C C . LYS A 1 93 ? 16.932 -6.295 -15.750 1.00 86.75 93 LYS A C 1
ATOM 758 O O . LYS A 1 93 ? 18.135 -6.514 -15.633 1.00 86.75 93 LYS A O 1
ATOM 763 N N . GLY A 1 94 ? 16.008 -7.169 -15.349 1.00 85.38 94 GLY A N 1
ATOM 764 C CA . GLY A 1 94 ? 16.328 -8.502 -14.828 1.00 85.38 94 GLY A CA 1
ATOM 765 C C . GLY A 1 94 ? 17.046 -9.400 -15.844 1.00 85.38 94 GLY A C 1
ATOM 766 O O . GLY A 1 94 ? 17.815 -10.270 -15.451 1.00 85.38 94 GLY A O 1
ATOM 767 N N . GLN A 1 95 ? 16.849 -9.153 -17.140 1.00 86.88 95 GLN A N 1
ATOM 768 C CA . GLN A 1 95 ? 17.522 -9.852 -18.241 1.00 86.88 95 GLN A CA 1
ATOM 769 C C . GLN A 1 95 ? 18.878 -9.228 -18.623 1.00 86.88 95 GLN A C 1
ATOM 771 O O . GLN A 1 95 ? 19.562 -9.751 -19.498 1.00 86.88 95 GLN A O 1
ATOM 776 N N . GLY A 1 96 ? 19.286 -8.136 -17.965 1.00 84.25 96 GLY A N 1
ATOM 777 C CA . GLY A 1 96 ? 20.564 -7.459 -18.206 1.00 84.25 96 GLY A CA 1
ATOM 778 C C . GLY A 1 96 ? 20.528 -6.361 -19.273 1.00 84.25 96 GLY A C 1
ATOM 779 O O . GLY A 1 96 ? 21.586 -5.891 -19.683 1.00 84.25 96 GLY A O 1
ATOM 780 N N . VAL A 1 97 ? 19.341 -5.933 -19.718 1.00 84.69 97 VAL A N 1
ATOM 781 C CA . VAL A 1 97 ? 19.186 -4.827 -20.680 1.00 84.69 97 VAL A CA 1
ATOM 782 C C . VAL A 1 97 ? 19.471 -3.482 -20.002 1.00 84.69 97 VAL A C 1
ATOM 784 O O . VAL A 1 97 ? 19.160 -3.288 -18.821 1.00 84.69 97 VAL A O 1
ATOM 787 N N . SER A 1 98 ? 20.055 -2.539 -20.748 1.00 85.38 98 SER A N 1
ATOM 788 C CA . SER A 1 98 ? 20.304 -1.182 -20.257 1.00 85.38 98 SER A CA 1
ATOM 789 C C . SER A 1 98 ? 18.983 -0.466 -19.934 1.00 85.38 98 SER A C 1
ATOM 791 O O . SER A 1 98 ? 17.942 -0.706 -20.547 1.00 85.38 98 SER A O 1
ATOM 793 N N . GLU A 1 99 ? 18.991 0.412 -18.929 1.00 80.69 99 GLU A N 1
ATOM 794 C CA . GLU A 1 99 ? 17.763 1.051 -18.432 1.00 80.69 99 GLU A CA 1
ATOM 795 C C . GLU A 1 99 ? 17.069 1.910 -19.503 1.00 80.69 99 GLU A C 1
ATOM 797 O O . GLU A 1 99 ? 15.841 1.998 -19.538 1.00 80.69 99 GLU A O 1
ATOM 802 N N . GLU A 1 100 ? 17.846 2.518 -20.397 1.00 81.00 100 GLU A N 1
ATOM 803 C CA . GLU A 1 100 ? 17.346 3.369 -21.478 1.00 81.00 100 GLU A CA 1
ATOM 804 C C . GLU A 1 100 ? 16.691 2.550 -22.592 1.00 81.00 100 GLU A C 1
ATOM 806 O O . GLU A 1 100 ? 15.582 2.873 -23.025 1.00 81.00 100 GLU A O 1
ATOM 811 N N . GLU A 1 101 ? 17.320 1.444 -22.994 1.00 80.50 101 GLU A N 1
ATOM 812 C CA . GLU A 1 101 ? 16.757 0.509 -23.970 1.00 80.50 101 GLU A CA 1
ATOM 813 C C . GLU A 1 101 ? 15.494 -0.163 -23.427 1.00 80.50 101 GLU A C 1
ATOM 815 O O . GLU A 1 101 ? 14.485 -0.246 -24.130 1.00 80.50 101 GLU A O 1
ATOM 820 N N . ALA A 1 102 ? 15.500 -0.567 -22.153 1.00 81.56 102 ALA A N 1
ATOM 821 C CA . ALA A 1 102 ? 14.343 -1.168 -21.499 1.00 81.56 102 ALA A CA 1
ATOM 822 C C . ALA A 1 102 ? 13.134 -0.217 -21.474 1.00 81.56 102 ALA A C 1
ATOM 824 O O . ALA A 1 102 ? 12.008 -0.634 -21.759 1.00 81.56 102 ALA A O 1
ATOM 825 N N . MET A 1 103 ? 13.357 1.072 -21.187 1.00 82.00 103 MET A N 1
ATOM 826 C CA . MET A 1 103 ? 12.304 2.091 -21.254 1.00 82.00 103 MET A CA 1
ATOM 827 C C . MET A 1 103 ? 11.801 2.302 -22.687 1.00 82.00 103 MET A C 1
ATOM 829 O O . MET A 1 103 ? 10.594 2.389 -22.889 1.00 82.00 103 MET A O 1
ATOM 833 N N . ALA A 1 104 ? 12.689 2.344 -23.684 1.00 83.06 104 ALA A N 1
ATOM 834 C CA . ALA A 1 104 ? 12.297 2.541 -25.080 1.00 83.06 104 ALA A CA 1
ATOM 835 C C . ALA A 1 104 ? 11.464 1.371 -25.635 1.00 83.06 104 ALA A C 1
ATOM 837 O O . ALA A 1 104 ? 10.501 1.584 -26.372 1.00 83.06 104 ALA A O 1
ATOM 838 N N . VAL A 1 105 ? 11.806 0.133 -25.270 1.00 80.62 105 VAL A N 1
ATOM 839 C CA . VAL A 1 105 ? 11.039 -1.063 -25.653 1.00 80.62 105 VAL A CA 1
ATOM 840 C C . VAL A 1 105 ? 9.663 -1.068 -24.983 1.00 80.62 105 VAL A C 1
ATOM 842 O O . VAL A 1 105 ? 8.661 -1.369 -25.632 1.00 80.62 105 VAL A O 1
ATOM 845 N N . ALA A 1 106 ? 9.588 -0.689 -23.706 1.00 80.50 106 ALA A N 1
ATOM 846 C CA . ALA A 1 106 ? 8.322 -0.605 -22.986 1.00 80.50 106 ALA A CA 1
ATOM 847 C C . ALA A 1 106 ? 7.409 0.523 -23.517 1.00 80.50 106 ALA A C 1
ATOM 849 O O . ALA A 1 106 ? 6.196 0.326 -23.610 1.00 80.50 106 ALA A O 1
ATOM 850 N N . ASP A 1 107 ? 7.976 1.665 -23.927 1.00 79.81 107 ASP A N 1
ATOM 851 C CA . ASP A 1 107 ? 7.229 2.774 -24.543 1.00 79.81 107 ASP A CA 1
ATOM 852 C C . ASP A 1 107 ? 6.599 2.343 -25.890 1.00 79.81 107 ASP A C 1
ATOM 854 O O . ASP A 1 107 ? 5.430 2.637 -26.155 1.00 79.81 107 ASP A O 1
ATOM 858 N N . LYS A 1 108 ? 7.324 1.565 -26.713 1.00 76.56 108 LYS A N 1
ATOM 859 C CA . LYS A 1 108 ? 6.807 1.008 -27.983 1.00 76.56 108 LYS A CA 1
ATOM 860 C C . LYS A 1 108 ? 5.636 0.047 -27.777 1.00 76.56 108 LYS A C 1
ATOM 862 O O . LYS A 1 108 ? 4.626 0.155 -28.465 1.00 76.56 108 LYS A O 1
ATOM 867 N N . MET A 1 109 ? 5.726 -0.829 -26.778 1.00 67.44 109 MET A N 1
ATOM 868 C CA . MET A 1 109 ? 4.668 -1.800 -26.476 1.00 67.44 109 MET A CA 1
ATOM 869 C C . MET A 1 109 ? 3.353 -1.122 -26.044 1.00 67.44 109 MET A C 1
ATOM 871 O O . MET A 1 109 ? 2.266 -1.643 -26.289 1.00 67.44 109 MET A O 1
ATOM 875 N N . LYS A 1 110 ? 3.423 0.068 -25.422 1.00 67.62 110 LYS A N 1
ATOM 876 C CA . LYS A 1 110 ? 2.225 0.877 -25.142 1.00 67.62 110 LYS A CA 1
ATOM 877 C C . LYS A 1 110 ? 1.605 1.408 -26.434 1.00 67.62 110 LYS A C 1
ATOM 879 O O . LYS A 1 110 ? 0.387 1.364 -26.565 1.00 67.62 110 LYS A O 1
ATOM 884 N N . ALA A 1 111 ? 2.417 1.915 -27.363 1.00 61.75 111 ALA A N 1
ATOM 885 C CA . ALA A 1 111 ? 1.924 2.445 -28.633 1.00 61.75 111 ALA A CA 1
ATOM 886 C C . ALA A 1 111 ? 1.156 1.376 -29.427 1.00 61.75 111 ALA A C 1
ATOM 888 O O . ALA A 1 111 ? 0.076 1.658 -29.937 1.00 61.75 111 ALA A O 1
ATOM 889 N N . GLU A 1 112 ? 1.661 0.141 -29.432 1.00 59.53 112 GLU A N 1
ATOM 890 C CA . GLU A 1 112 ? 0.995 -1.015 -30.043 1.00 59.53 112 GLU A CA 1
ATOM 891 C C . GLU A 1 112 ? -0.343 -1.331 -29.352 1.00 59.53 112 GLU A C 1
ATOM 893 O O . GLU A 1 112 ? -1.371 -1.413 -30.017 1.00 59.53 112 GLU A O 1
ATOM 898 N N . LYS A 1 113 ? -0.387 -1.384 -28.013 1.00 63.75 113 LYS A N 1
ATOM 899 C CA . LYS A 1 113 ? -1.645 -1.632 -27.280 1.00 63.75 113 LYS A CA 1
ATOM 900 C C . LYS A 1 113 ? -2.679 -0.513 -27.413 1.00 63.75 113 LYS A C 1
ATOM 902 O O . LYS A 1 113 ? -3.878 -0.777 -27.412 1.00 63.75 113 LYS A O 1
ATOM 907 N N . VAL A 1 114 ? -2.239 0.742 -27.496 1.00 63.00 114 VAL A N 1
ATOM 908 C CA . VAL A 1 114 ? -3.134 1.883 -27.742 1.00 63.00 114 VAL A CA 1
ATOM 909 C C . VAL A 1 114 ? -3.687 1.819 -29.163 1.00 63.00 114 VAL A C 1
ATOM 911 O O . VAL A 1 114 ? -4.871 2.093 -29.348 1.00 63.00 114 VAL A O 1
ATOM 914 N N . ALA A 1 115 ? -2.870 1.428 -30.146 1.00 57.75 115 ALA A N 1
ATOM 915 C CA . ALA A 1 115 ? -3.327 1.212 -31.515 1.00 57.75 115 ALA A CA 1
ATOM 916 C C . ALA A 1 115 ? -4.386 0.099 -31.577 1.00 57.75 115 ALA A C 1
ATOM 918 O O . ALA A 1 115 ? -5.471 0.342 -32.095 1.00 57.75 115 ALA A O 1
ATOM 919 N N . GLU A 1 116 ? -4.148 -1.049 -30.935 1.00 60.59 116 GLU A N 1
ATOM 920 C CA . GLU A 1 116 ? -5.122 -2.151 -30.858 1.00 60.59 116 GLU A CA 1
ATOM 921 C C . GLU A 1 116 ? -6.429 -1.740 -30.156 1.00 60.59 116 GLU A C 1
ATOM 923 O O . GLU A 1 116 ? -7.525 -2.068 -30.612 1.00 60.59 116 GLU A O 1
ATOM 928 N N . MET A 1 117 ? -6.352 -0.975 -29.059 1.00 58.16 117 MET A N 1
ATOM 929 C CA . MET A 1 117 ? -7.550 -0.469 -28.377 1.00 58.16 117 MET A CA 1
ATOM 930 C C . MET A 1 117 ? -8.329 0.544 -29.228 1.00 58.16 117 MET A C 1
ATOM 932 O O . MET A 1 117 ? -9.561 0.536 -29.207 1.00 58.16 117 MET A O 1
ATOM 936 N N . GLN A 1 118 ? -7.640 1.411 -29.978 1.00 58.03 118 GLN A N 1
ATOM 937 C CA . GLN A 1 118 ? -8.281 2.358 -30.896 1.00 58.03 118 GLN A CA 1
ATOM 938 C C . GLN A 1 118 ? -8.919 1.649 -32.092 1.00 58.03 118 GLN A C 1
ATOM 940 O O . GLN A 1 118 ? -10.001 2.046 -32.523 1.00 58.03 118 GLN A O 1
ATOM 945 N N . GLU A 1 119 ? -8.287 0.600 -32.613 1.00 49.91 119 GLU A N 1
ATOM 946 C CA . GLU A 1 119 ? -8.840 -0.234 -33.680 1.00 49.91 119 GLU A CA 1
ATOM 947 C C . GLU A 1 119 ? -10.086 -0.983 -33.204 1.00 49.91 119 GLU A C 1
ATOM 949 O O . GLU A 1 119 ? -11.138 -0.849 -33.829 1.00 49.91 119 GLU A O 1
ATOM 954 N N . GLY A 1 120 ? -10.047 -1.619 -32.030 1.00 57.41 120 GLY A N 1
ATOM 955 C CA . GLY A 1 120 ? -11.231 -2.245 -31.438 1.00 57.41 120 GLY A CA 1
ATOM 956 C C . GLY A 1 120 ? -12.377 -1.248 -31.215 1.00 57.41 120 GLY A C 1
ATOM 957 O O . GLY A 1 120 ? -13.522 -1.518 -31.571 1.00 57.41 120 GLY A O 1
ATOM 958 N N . GLN A 1 121 ? -12.100 -0.045 -30.700 1.00 55.75 121 GLN A N 1
ATOM 959 C CA . GLN A 1 121 ? -13.130 0.993 -30.533 1.00 55.75 121 GLN A CA 1
ATOM 960 C C . GLN A 1 121 ? -13.711 1.492 -31.867 1.00 55.75 121 GLN A C 1
ATOM 962 O O . GLN A 1 121 ? -14.909 1.783 -31.936 1.00 55.75 121 GLN A O 1
ATOM 967 N N . ARG A 1 122 ? -12.903 1.566 -32.934 1.00 53.81 122 ARG A N 1
ATOM 968 C CA . ARG A 1 122 ? -13.375 1.889 -34.292 1.00 53.81 122 ARG A CA 1
ATOM 969 C C . ARG A 1 122 ? -14.266 0.783 -34.855 1.00 53.81 122 ARG A C 1
ATOM 971 O O . ARG A 1 122 ? -15.307 1.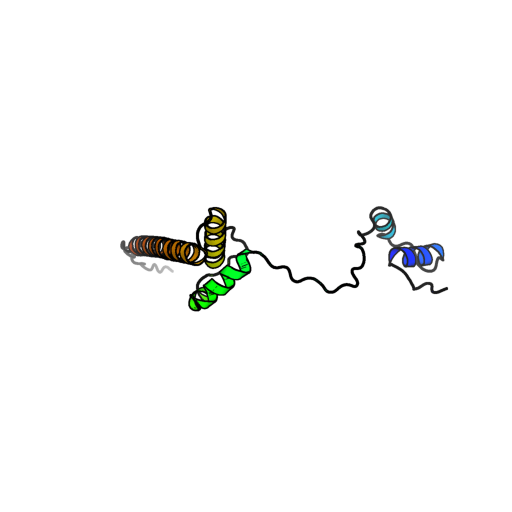095 -35.427 1.00 53.81 122 ARG A O 1
ATOM 978 N N . GLU A 1 123 ? -13.920 -0.484 -34.645 1.00 51.72 123 GLU A N 1
ATOM 979 C CA . GLU A 1 123 ? -14.734 -1.630 -35.073 1.00 51.72 123 GLU A CA 1
ATOM 980 C C . GLU A 1 123 ? -16.073 -1.710 -34.322 1.00 51.72 123 GLU A C 1
ATOM 982 O O . GLU A 1 123 ? -17.129 -1.849 -34.945 1.00 51.72 123 GLU A O 1
ATOM 987 N N . PHE A 1 124 ? -16.070 -1.513 -32.999 1.00 47.47 124 PHE A N 1
ATOM 988 C CA . PHE A 1 124 ? -17.298 -1.441 -32.195 1.00 47.47 124 PHE A CA 1
ATOM 989 C C . PHE A 1 124 ? -18.175 -0.224 -32.549 1.00 47.47 124 PHE A C 1
ATOM 991 O O . PHE A 1 124 ? -19.403 -0.309 -32.469 1.00 47.47 124 PHE A O 1
ATOM 998 N N . GLY A 1 125 ? -17.575 0.896 -32.967 1.00 48.94 125 GLY A N 1
ATOM 999 C CA . GLY A 1 125 ? -18.291 2.089 -33.431 1.00 48.94 125 GLY A CA 1
ATOM 1000 C C . GLY A 1 125 ? -18.938 1.931 -34.812 1.00 48.94 125 GLY A C 1
ATOM 1001 O O . GLY A 1 125 ? -20.009 2.488 -35.051 1.00 48.94 125 GLY A O 1
ATOM 1002 N N . ASN A 1 126 ? -18.344 1.133 -35.704 1.00 52.16 126 ASN A N 1
ATOM 1003 C CA . ASN A 1 126 ? -18.838 0.943 -37.073 1.00 52.16 126 ASN A CA 1
ATOM 1004 C C . ASN A 1 126 ? -19.957 -0.121 -37.181 1.00 52.16 126 ASN A C 1
ATOM 1006 O O . ASN A 1 126 ? -20.675 -0.173 -38.176 1.00 52.16 126 ASN A O 1
ATOM 1010 N N . GLY A 1 127 ? -20.158 -0.947 -36.145 1.00 44.12 127 GLY A N 1
ATOM 1011 C CA . GLY A 1 127 ? -21.160 -2.025 -36.118 1.00 44.12 127 GLY A CA 1
ATOM 1012 C C . GLY A 1 127 ? -22.598 -1.624 -35.742 1.00 44.12 127 GLY A C 1
ATOM 1013 O O . GLY A 1 127 ? -23.471 -2.488 -35.691 1.00 44.12 127 GLY A O 1
ATOM 1014 N N . ARG A 1 128 ? -22.886 -0.343 -35.461 1.00 43.31 128 ARG A N 1
ATOM 1015 C CA . ARG A 1 128 ? -24.216 0.135 -35.002 1.00 43.31 128 ARG A CA 1
ATOM 1016 C C . ARG A 1 128 ? -24.942 1.071 -35.982 1.00 43.31 128 ARG A C 1
ATOM 1018 O O . ARG A 1 128 ? -25.804 1.844 -35.575 1.00 43.31 128 ARG A O 1
ATOM 1025 N N . GLY A 1 129 ? -24.627 0.981 -37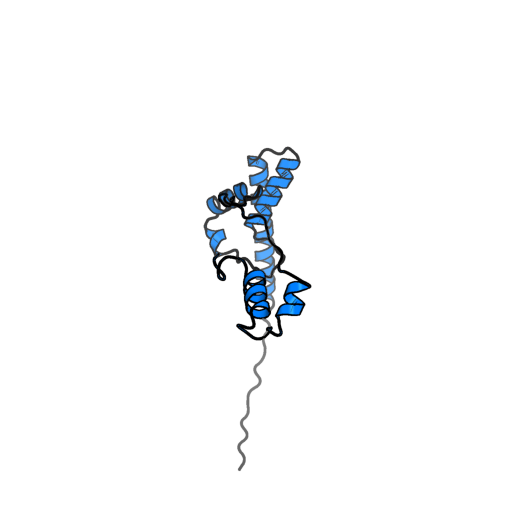.273 1.00 41.06 129 GLY A N 1
ATOM 1026 C CA . GLY A 1 129 ? -25.267 1.744 -38.353 1.00 41.06 129 GLY A CA 1
ATOM 1027 C C . GLY A 1 129 ? -26.147 0.893 -39.276 1.00 41.06 129 GLY A C 1
ATOM 1028 O O . GLY A 1 129 ? -25.925 0.891 -40.479 1.00 41.06 129 GLY A O 1
ATOM 1029 N N . GLY A 1 130 ? -27.119 0.144 -38.744 1.00 39.19 130 GLY A N 1
ATOM 1030 C CA . GLY A 1 130 ? -28.074 -0.646 -39.538 1.00 39.19 130 GLY A CA 1
ATOM 1031 C C . GLY A 1 130 ? -29.514 -0.325 -39.141 1.00 39.19 130 GLY A C 1
ATOM 1032 O O . GLY A 1 130 ? -29.909 -0.574 -38.007 1.00 39.19 130 GLY A O 1
ATOM 1033 N N . GLY A 1 131 ? -30.266 0.298 -40.051 1.00 43.62 131 GLY A N 1
ATOM 1034 C CA . GLY A 1 131 ? -31.495 1.050 -39.788 1.00 43.62 131 GLY A CA 1
ATOM 1035 C C . GLY A 1 131 ? -32.663 0.278 -39.162 1.00 43.62 131 GLY A C 1
ATOM 1036 O O . GLY A 1 131 ? -33.125 -0.731 -39.686 1.00 43.62 131 GLY A O 1
ATOM 1037 N N . GLY A 1 132 ? -33.215 0.837 -38.082 1.00 37.81 132 GLY A N 1
ATOM 1038 C CA . GLY A 1 132 ? -34.530 0.481 -37.555 1.00 37.81 132 GLY A CA 1
ATOM 1039 C C . GLY A 1 132 ? -35.608 1.413 -38.110 1.00 37.81 132 GLY A C 1
ATOM 1040 O O . GLY A 1 132 ? -35.708 2.567 -37.690 1.00 37.81 132 GLY A O 1
ATOM 1041 N N . GLN A 1 133 ? -36.424 0.911 -39.040 1.00 46.12 133 GLN A N 1
ATOM 1042 C CA . GLN A 1 133 ? -37.691 1.528 -39.440 1.00 46.12 133 GLN A CA 1
ATOM 1043 C C . GLN A 1 133 ? -38.591 1.688 -38.205 1.00 46.12 133 GLN A C 1
ATOM 1045 O O . GLN A 1 133 ? -39.026 0.708 -37.602 1.00 46.12 133 GLN A O 1
ATOM 1050 N N . ARG A 1 134 ? -38.877 2.935 -37.813 1.00 40.97 134 ARG A N 1
ATOM 1051 C CA . ARG A 1 134 ? -39.883 3.246 -36.791 1.00 40.97 134 ARG A CA 1
ATOM 1052 C C . ARG A 1 134 ? -41.276 3.106 -37.406 1.00 40.97 134 ARG A C 1
ATOM 1054 O O . ARG A 1 134 ? -41.720 3.980 -38.145 1.00 40.97 134 ARG A O 1
ATOM 1061 N N . GLY A 1 135 ? -41.945 1.996 -37.095 1.00 41.06 135 GLY A N 1
ATOM 1062 C CA . GLY A 1 135 ? -43.363 1.782 -37.381 1.00 41.06 135 GLY A CA 1
ATOM 1063 C C . GLY A 1 135 ? -44.235 2.832 -36.686 1.00 41.06 135 GLY A C 1
ATOM 1064 O O . GLY A 1 135 ? -44.055 3.121 -35.503 1.00 41.06 135 GLY A O 1
ATOM 1065 N N . GLY A 1 136 ? -45.146 3.428 -37.457 1.00 41.47 136 GLY A N 1
ATOM 1066 C CA . GLY A 1 136 ? -46.035 4.504 -37.034 1.00 41.47 136 GLY A CA 1
ATOM 1067 C C . GLY A 1 136 ? -47.038 4.083 -35.959 1.00 41.47 136 GLY A C 1
ATOM 1068 O O . GLY A 1 136 ? -47.691 3.047 -36.055 1.00 41.47 136 GLY A O 1
ATOM 1069 N N . TRP A 1 137 ? -47.186 4.940 -34.952 1.00 39.28 137 TRP A N 1
ATOM 1070 C CA . TRP A 1 137 ? -48.238 4.868 -33.944 1.00 39.28 137 TRP A CA 1
ATOM 1071 C C . TRP A 1 137 ? -49.536 5.431 -34.540 1.00 39.28 137 TRP A C 1
ATOM 1073 O O . TRP A 1 137 ? -49.628 6.629 -34.810 1.00 39.28 137 TRP A O 1
ATOM 1083 N N . LYS A 1 138 ? -50.539 4.574 -34.767 1.00 46.75 138 LYS A N 1
ATOM 1084 C CA . LYS A 1 138 ? -51.916 5.010 -35.032 1.00 46.75 138 LYS A CA 1
ATOM 1085 C C . LYS A 1 138 ? -52.680 5.064 -33.714 1.00 46.75 138 LYS A C 1
ATOM 1087 O O . LYS A 1 138 ? -52.792 4.059 -33.020 1.00 46.75 138 LYS A O 1
ATOM 1092 N N . GLY A 1 139 ? -53.187 6.253 -33.398 1.00 47.69 139 GLY A N 1
ATOM 1093 C CA . GLY A 1 139 ? -54.085 6.483 -32.276 1.00 47.69 139 GLY A CA 1
ATOM 1094 C C . GLY A 1 139 ? -55.415 5.751 -32.442 1.00 47.69 139 GLY A C 1
ATOM 1095 O O . GLY A 1 139 ? -55.925 5.606 -33.553 1.00 47.69 139 GLY A O 1
ATOM 1096 N N . GLY A 1 140 ? -55.971 5.324 -31.311 1.00 41.88 140 GLY A N 1
ATOM 1097 C CA . GLY A 1 140 ? -57.331 4.820 -31.187 1.00 41.88 140 GLY A CA 1
ATOM 1098 C C . GLY A 1 140 ? -58.032 5.551 -30.049 1.00 41.88 140 GLY A C 1
ATOM 1099 O O . GLY A 1 140 ? -57.700 5.349 -28.886 1.00 41.88 140 GLY A O 1
ATOM 1100 N N . GLN A 1 141 ? -58.959 6.433 -30.417 1.00 51.75 141 GLN A N 1
ATOM 1101 C CA . GLN A 1 141 ? -60.041 6.927 -29.566 1.00 51.75 141 GLN A CA 1
ATOM 1102 C C . GLN A 1 141 ? -61.087 5.816 -29.419 1.00 51.75 141 GLN A C 1
ATOM 1104 O O . GLN A 1 141 ? -61.339 5.139 -30.406 1.00 51.75 141 GLN A O 1
ATOM 1109 N N . HIS A 1 142 ? -61.708 5.673 -28.249 1.00 44.31 142 HIS A N 1
ATOM 1110 C CA . HIS A 1 142 ? -63.104 5.239 -28.032 1.00 44.31 142 HIS A CA 1
ATOM 1111 C C . HIS A 1 142 ? -63.402 5.481 -26.538 1.00 44.31 142 HIS A C 1
ATOM 1113 O O . HIS A 1 142 ? -62.621 5.045 -25.697 1.00 44.31 142 HIS A O 1
ATOM 1119 N N . GLN A 1 143 ? -64.221 6.500 -26.243 1.00 47.53 143 GLN A N 1
ATOM 1120 C CA . GLN A 1 143 ? -65.650 6.435 -25.866 1.00 47.53 143 GLN A CA 1
ATOM 1121 C C . GLN A 1 143 ? -65.878 5.908 -24.451 1.00 47.53 143 GLN A C 1
ATOM 1123 O O . GLN A 1 143 ? -65.609 4.715 -24.215 1.00 47.53 143 GLN A O 1
#

Foldseek 3Di:
DDLPDDDPLSNLVSCCVVVVDPRDPCNVVCVVPPDDDDPDDPDDDDDDDDPLVVQLVVVCVVPVVLVPPFDDDPPDPDDTLSSQLSVQLVVVVVVVDDSVVSNVVSVVVVVVVVVVVVVVVVVVVVPPPDDDDDDDDDDDDDD

Mean predicted aligned error: 14.66 Å

Sequence (143 aa):
MSYMRGDLLSRTRKLAKGLAKPTPVWFKPMEEAPPVTFPRTDGKIRKIEMPEDVYVKRFFKKHPDSLDHDAVKISGFDPPPARVFAWRVLELKGQGVSEEEAMAVADKMKAEKVAEMQEGQREFGNGRGGGGQRGGWKGGQHQ

Secondary structure (DSSP, 8-state):
--TT-S-HHHHHHHHHHTTSSPPPTTHHHHHHSPPPPPP---SPPPPP--TTHHHHHHHHHH-TTHHHHS---TT-SSPPHHHHHHHHHHHHHHTT--HHHHHHHHHHHHHHHHHHHHHHHHHHHHTT---------------

InterPro domains:
  IPR059242 Small ribosomal subunit protein mS23, conserved domain [cd23701] (6-65)